Protein AF-A0A1I5H2Q0-F1 (afdb_monomer_lite)

pLDDT: mean 86.24, std 12.08, range [52.0, 98.06]

Secondary structure (DSSP, 8-state):
-EEE-HHHHHHHHHHHTS---SEEEE----S-B-TTSPBP---HHIIIIITTSS--TTSSHHHHHHHHHHSPTTSPPP-HHHHHHHHHHHEEE------TTTHHHHHHHHHHHH--TT--SSS---HHHHHHHHHHHTS--

Structure (mmCIF, N/CA/C/O backbone):
data_AF-A0A1I5H2Q0-F1
#
_entry.id   AF-A0A1I5H2Q0-F1
#
loop_
_atom_site.group_PDB
_atom_site.id
_atom_site.type_symbol
_atom_site.label_atom_id
_atom_site.label_alt_id
_atom_site.label_comp_id
_atom_site.label_asym_id
_atom_site.label_entity_id
_atom_site.label_seq_id
_atom_site.pdbx_PDB_ins_code
_atom_site.Cartn_x
_atom_site.Cartn_y
_atom_site.Cartn_z
_atom_site.occupancy
_atom_site.B_iso_or_equiv
_atom_site.auth_seq_id
_atom_site.auth_comp_id
_atom_site.auth_asym_id
_atom_site.auth_atom_id
_atom_site.pdbx_PDB_model_num
ATOM 1 N N . MET A 1 1 ? 7.645 -6.034 -3.060 1.00 90.19 1 MET A N 1
ATOM 2 C CA . MET A 1 1 ? 6.370 -6.655 -2.632 1.00 90.19 1 MET A CA 1
ATOM 3 C C . MET A 1 1 ? 6.266 -6.646 -1.111 1.00 90.19 1 MET A C 1
ATOM 5 O O . MET A 1 1 ? 7.302 -6.672 -0.449 1.00 90.19 1 MET A O 1
ATOM 9 N N . ARG A 1 2 ? 5.050 -6.582 -0.556 1.00 91.50 2 ARG A N 1
ATOM 10 C CA . ARG A 1 2 ? 4.756 -6.574 0.886 1.00 91.50 2 ARG A CA 1
ATOM 11 C C . ARG A 1 2 ? 3.823 -7.718 1.243 1.00 91.50 2 ARG A C 1
ATOM 13 O O . ARG A 1 2 ? 2.724 -7.797 0.704 1.00 91.50 2 ARG A O 1
ATOM 20 N N . TRP A 1 3 ? 4.264 -8.547 2.172 1.00 95.94 3 TRP A N 1
ATOM 21 C CA . TRP A 1 3 ? 3.541 -9.722 2.633 1.00 95.94 3 TRP A CA 1
ATOM 22 C C . TRP A 1 3 ? 3.113 -9.515 4.076 1.00 95.94 3 TRP A C 1
ATOM 24 O O . TRP A 1 3 ? 3.968 -9.183 4.890 1.00 95.94 3 TRP A O 1
ATOM 34 N N . ALA A 1 4 ? 1.828 -9.674 4.377 1.00 97.31 4 ALA A N 1
ATOM 35 C CA . ALA A 1 4 ? 1.314 -9.642 5.740 1.00 97.31 4 ALA A CA 1
ATOM 36 C C . ALA A 1 4 ? 1.216 -11.062 6.307 1.00 97.31 4 ALA A C 1
ATOM 38 O O . ALA A 1 4 ? 0.790 -11.983 5.603 1.00 97.31 4 ALA A O 1
ATOM 39 N N . ASP A 1 5 ? 1.591 -11.224 7.574 1.00 98.06 5 ASP A N 1
ATOM 40 C CA . ASP A 1 5 ? 1.273 -12.429 8.338 1.00 98.06 5 ASP A CA 1
ATOM 41 C C . ASP A 1 5 ? -0.218 -12.486 8.730 1.00 98.06 5 ASP A C 1
ATOM 43 O O . ASP A 1 5 ? -1.007 -11.589 8.419 1.00 98.06 5 ASP A O 1
ATOM 47 N N . ALA A 1 6 ? -0.626 -13.576 9.386 1.00 97.94 6 ALA A N 1
ATOM 48 C CA . ALA A 1 6 ? -2.019 -13.790 9.778 1.00 97.94 6 ALA A CA 1
ATOM 49 C C . ALA A 1 6 ? -2.538 -12.739 10.771 1.00 97.94 6 ALA A C 1
ATOM 51 O O . ALA A 1 6 ? -3.677 -12.296 10.637 1.00 97.94 6 ALA A O 1
ATOM 52 N N . ALA A 1 7 ? -1.707 -12.310 11.726 1.00 98.00 7 ALA A N 1
ATOM 53 C CA . ALA A 1 7 ? -2.083 -11.283 12.693 1.00 98.00 7 ALA A CA 1
ATOM 54 C C . ALA A 1 7 ? -2.262 -9.921 12.006 1.00 98.00 7 ALA A C 1
ATOM 56 O O . ALA A 1 7 ? -3.281 -9.263 12.187 1.00 98.00 7 ALA A O 1
ATOM 57 N N . GLY A 1 8 ? -1.342 -9.544 11.117 1.00 97.19 8 GLY A N 1
ATOM 58 C CA . GLY A 1 8 ? -1.451 -8.313 10.346 1.00 97.19 8 GLY A CA 1
ATOM 59 C C . GLY A 1 8 ? -2.659 -8.305 9.409 1.00 97.19 8 GLY A C 1
ATOM 60 O O . GLY A 1 8 ? -3.334 -7.287 9.270 1.00 97.19 8 GLY A O 1
ATOM 61 N N . ALA A 1 9 ? -2.979 -9.437 8.781 1.00 97.31 9 ALA A N 1
ATOM 62 C CA . ALA A 1 9 ? -4.194 -9.561 7.980 1.00 97.31 9 ALA A CA 1
ATOM 63 C C . ALA A 1 9 ? -5.473 -9.435 8.830 1.00 97.31 9 ALA A C 1
ATOM 65 O O . ALA A 1 9 ? -6.452 -8.840 8.371 1.00 97.31 9 ALA A O 1
ATOM 66 N N . ALA A 1 10 ? -5.462 -9.941 10.068 1.00 97.31 10 ALA A N 1
ATOM 67 C CA . ALA A 1 10 ? -6.568 -9.786 11.009 1.00 97.31 10 ALA A CA 1
ATOM 68 C C . ALA A 1 10 ? -6.749 -8.322 11.443 1.00 97.31 10 ALA A C 1
ATOM 70 O O . ALA A 1 10 ? -7.867 -7.813 11.368 1.00 97.31 10 ALA A O 1
ATOM 71 N N . ASP A 1 11 ? -5.667 -7.616 11.782 1.00 96.81 11 ASP A N 1
ATOM 72 C CA . ASP A 1 11 ? -5.708 -6.186 12.118 1.00 96.81 11 ASP A CA 1
ATOM 73 C C . ASP A 1 11 ? -6.267 -5.354 10.958 1.00 96.81 11 ASP A C 1
ATOM 75 O O . ASP A 1 11 ? -7.150 -4.514 11.139 1.00 96.81 11 ASP A O 1
ATOM 79 N N . LEU A 1 12 ? -5.797 -5.621 9.734 1.00 95.81 12 LEU A N 1
ATOM 80 C CA . LEU A 1 12 ? -6.299 -4.955 8.532 1.00 95.81 12 LEU A CA 1
ATOM 81 C C . LEU A 1 12 ? -7.773 -5.270 8.279 1.00 95.81 12 LEU A C 1
ATOM 83 O O . LEU A 1 12 ? -8.525 -4.385 7.872 1.00 95.81 12 LEU A O 1
ATOM 87 N N . THR A 1 13 ? -8.190 -6.512 8.529 1.00 95.19 13 THR A N 1
ATOM 88 C CA . THR A 1 13 ? -9.589 -6.933 8.406 1.00 95.19 13 THR A CA 1
ATOM 89 C C . THR A 1 13 ? -10.476 -6.177 9.386 1.00 95.19 13 THR A C 1
ATOM 91 O O . THR A 1 13 ? -11.500 -5.623 8.981 1.00 95.19 13 THR A O 1
ATOM 94 N N . ALA A 1 14 ? -10.072 -6.113 10.655 1.00 93.12 14 ALA A N 1
ATOM 95 C CA . ALA A 1 14 ? -10.792 -5.396 11.699 1.00 93.12 14 ALA A CA 1
ATOM 96 C C . ALA A 1 14 ? -10.885 -3.899 11.376 1.00 93.12 14 ALA A C 1
ATOM 98 O O . ALA A 1 14 ? -11.966 -3.313 11.426 1.00 93.12 14 ALA A O 1
ATOM 99 N N . GLY A 1 15 ? -9.768 -3.299 10.964 1.00 90.12 15 GLY A N 1
ATOM 100 C CA . GLY A 1 15 ? -9.704 -1.889 10.616 1.00 90.12 15 GLY A CA 1
ATOM 101 C C . GLY A 1 15 ? -10.555 -1.532 9.396 1.00 90.12 15 GLY A C 1
ATOM 102 O O . GLY A 1 15 ? -11.250 -0.517 9.422 1.00 90.12 15 GLY A O 1
ATOM 103 N N . LEU A 1 16 ? -10.580 -2.371 8.352 1.00 90.38 16 LEU A N 1
ATOM 104 C CA . LEU A 1 16 ? -11.317 -2.113 7.107 1.00 90.38 16 LEU A CA 1
ATOM 105 C C . LEU A 1 16 ? -12.790 -2.528 7.137 1.00 90.38 16 LEU A C 1
ATOM 107 O O . LEU A 1 16 ? -13.583 -1.943 6.397 1.00 90.38 16 LEU A O 1
ATOM 111 N N . GLY A 1 17 ? -13.158 -3.519 7.950 1.00 90.19 17 GLY A N 1
ATOM 112 C CA . GLY A 1 17 ? -14.471 -4.169 7.888 1.00 90.19 17 GLY A CA 1
ATOM 113 C C . GLY A 1 17 ? -14.645 -5.083 6.667 1.00 90.19 17 GLY A C 1
ATOM 114 O O . GLY A 1 17 ? -15.764 -5.436 6.311 1.00 90.19 17 GLY A O 1
ATOM 115 N N . HIS A 1 18 ? -13.547 -5.460 6.008 1.00 91.94 18 HIS A N 1
ATOM 116 C CA . HIS A 1 18 ? -13.518 -6.395 4.884 1.00 91.94 18 HIS A CA 1
ATOM 117 C C . HIS A 1 18 ? -12.484 -7.478 5.171 1.00 91.94 18 HIS A C 1
ATOM 119 O O . HIS A 1 18 ? -11.394 -7.165 5.639 1.00 91.94 18 HIS A O 1
ATOM 125 N N . ARG A 1 19 ? -12.794 -8.741 4.868 1.00 93.31 19 ARG A N 1
ATOM 126 C CA . ARG A 1 19 ? -11.868 -9.853 5.112 1.00 93.31 19 ARG A CA 1
ATOM 127 C C . ARG A 1 19 ? -10.657 -9.776 4.183 1.00 93.31 19 ARG A C 1
ATOM 129 O O . ARG A 1 19 ? -10.816 -9.798 2.965 1.00 93.31 19 ARG A O 1
ATOM 136 N N . LEU A 1 20 ? -9.462 -9.743 4.766 1.00 94.25 20 LEU A N 1
ATOM 137 C CA . LEU A 1 20 ? -8.185 -9.878 4.071 1.00 94.25 20 LEU A CA 1
ATOM 138 C C . LEU A 1 20 ? -7.512 -11.186 4.496 1.00 94.25 20 LEU A C 1
ATOM 140 O O . LEU A 1 20 ? -7.481 -11.532 5.676 1.00 94.25 20 LEU A O 1
ATOM 144 N N . ALA A 1 21 ? -6.971 -11.916 3.523 1.00 94.75 21 ALA A N 1
ATOM 145 C CA . ALA A 1 21 ? -6.136 -13.081 3.788 1.00 94.75 21 ALA A CA 1
ATOM 146 C C . ALA A 1 21 ? -4.688 -12.656 4.082 1.00 94.75 21 ALA A C 1
ATOM 148 O O . ALA A 1 21 ? -4.220 -11.625 3.595 1.00 94.75 21 ALA A O 1
ATOM 149 N N . ALA A 1 22 ? -3.972 -13.480 4.852 1.00 97.12 22 ALA A N 1
ATOM 150 C CA . ALA A 1 22 ? -2.519 -13.385 4.943 1.00 97.12 22 ALA A CA 1
ATOM 151 C C . ALA A 1 22 ? -1.891 -13.631 3.564 1.00 97.12 22 ALA A C 1
ATOM 153 O O . ALA A 1 22 ? -2.420 -14.411 2.770 1.00 97.12 22 ALA A O 1
ATOM 154 N N . GLY A 1 23 ? -0.755 -12.993 3.288 1.00 97.06 23 GLY A N 1
ATOM 155 C CA . GLY A 1 23 ? -0.086 -13.101 1.994 1.00 97.06 23 GLY A CA 1
ATOM 156 C C . GLY A 1 23 ? 0.307 -11.754 1.398 1.00 97.06 23 GLY A C 1
ATOM 157 O O . GLY A 1 23 ? 0.528 -10.777 2.116 1.00 97.06 23 GLY A O 1
ATOM 158 N N . LEU A 1 24 ? 0.430 -11.703 0.070 1.00 96.44 24 LEU A N 1
ATOM 159 C CA . LEU A 1 24 ? 0.794 -10.494 -0.663 1.00 96.44 24 LEU A CA 1
ATOM 160 C C . LEU A 1 24 ? -0.321 -9.445 -0.546 1.00 96.44 24 LEU A C 1
ATOM 162 O O . LEU A 1 24 ? -1.370 -9.573 -1.165 1.00 96.44 24 LEU A O 1
ATOM 166 N N . VAL A 1 25 ? -0.074 -8.381 0.218 1.00 95.88 25 VAL A N 1
ATOM 167 C CA . VAL A 1 25 ? -1.051 -7.299 0.426 1.00 95.88 25 VAL A CA 1
ATOM 168 C C . VAL A 1 25 ? -0.815 -6.097 -0.480 1.00 95.88 25 VAL A 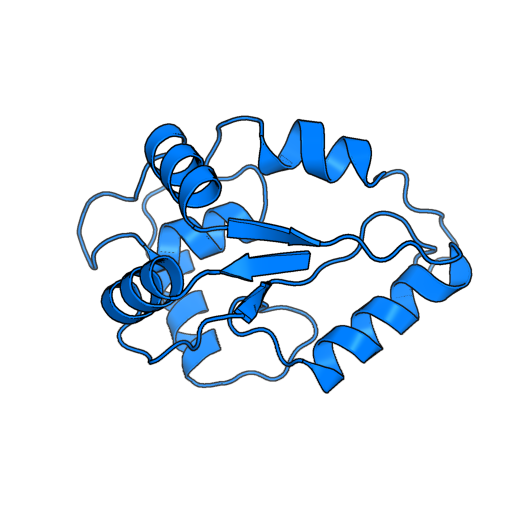C 1
ATOM 170 O O . VAL A 1 25 ? -1.750 -5.349 -0.751 1.00 95.88 25 VAL A O 1
ATOM 173 N N . TYR A 1 26 ? 0.426 -5.891 -0.929 1.00 94.00 26 TYR A N 1
ATOM 174 C CA . TYR A 1 26 ? 0.798 -4.768 -1.787 1.00 94.00 26 TYR A CA 1
ATOM 175 C C . TYR A 1 26 ? 1.999 -5.106 -2.676 1.00 94.00 26 TYR A C 1
ATOM 177 O O . TYR A 1 26 ? 3.025 -5.620 -2.202 1.00 94.00 26 TYR A O 1
ATOM 185 N N . ALA A 1 27 ? 1.919 -4.750 -3.951 1.00 92.25 27 ALA A N 1
ATOM 186 C CA . ALA A 1 27 ? 3.000 -4.862 -4.915 1.00 92.25 27 ALA A CA 1
ATOM 187 C C . ALA A 1 27 ? 3.365 -3.493 -5.501 1.00 92.25 27 ALA A C 1
ATOM 189 O O . ALA A 1 27 ? 2.652 -2.506 -5.399 1.00 92.25 27 ALA A O 1
ATOM 190 N N . GLY A 1 28 ? 4.564 -3.400 -6.059 1.00 86.44 28 GLY A N 1
ATOM 191 C CA . GLY A 1 28 ? 4.957 -2.184 -6.745 1.00 86.44 28 GLY A CA 1
ATOM 192 C C . GLY A 1 28 ? 6.391 -2.243 -7.226 1.00 86.44 28 GLY A C 1
ATOM 193 O O . GLY A 1 28 ? 7.257 -2.806 -6.549 1.00 86.44 28 GLY A O 1
ATOM 194 N N . ARG A 1 29 ? 6.666 -1.560 -8.333 1.00 86.25 29 ARG A N 1
ATOM 195 C CA . ARG A 1 29 ? 7.985 -1.535 -8.973 1.00 86.25 29 ARG A CA 1
ATOM 196 C C . ARG A 1 29 ? 8.906 -0.419 -8.503 1.00 86.25 29 ARG A C 1
ATOM 198 O O . ARG A 1 29 ? 8.478 0.698 -8.213 1.00 86.25 29 ARG A O 1
ATOM 205 N N . ALA A 1 30 ? 10.197 -0.703 -8.469 1.00 82.19 30 ALA A N 1
ATOM 206 C CA . ALA A 1 30 ? 11.233 0.318 -8.414 1.00 82.19 30 ALA A CA 1
ATOM 207 C C . ALA A 1 30 ? 12.023 0.258 -9.725 1.00 82.19 30 ALA A C 1
ATOM 209 O O . ALA A 1 30 ? 12.342 -0.829 -10.193 1.00 82.19 30 ALA A O 1
ATOM 210 N N . GLY A 1 31 ? 12.317 1.412 -10.318 1.00 83.00 31 GLY A N 1
ATOM 211 C CA . GLY A 1 31 ? 12.999 1.493 -11.607 1.00 83.00 31 GLY A CA 1
ATOM 212 C C . GLY A 1 31 ? 12.079 1.264 -12.813 1.00 83.00 31 GLY A C 1
ATOM 213 O O . GLY A 1 31 ? 10.878 1.561 -12.778 1.00 83.00 31 GLY A O 1
ATOM 214 N N . GLY A 1 32 ? 12.682 0.770 -13.894 1.00 84.75 32 GLY A N 1
ATOM 215 C CA . GLY A 1 32 ? 12.041 0.521 -15.185 1.00 84.75 32 GLY A CA 1
ATOM 216 C C . GLY A 1 32 ? 12.113 1.696 -16.163 1.00 84.75 32 GLY A C 1
ATOM 217 O O . GLY A 1 32 ? 12.443 2.828 -15.789 1.00 84.75 32 GLY A O 1
ATOM 218 N N . VAL A 1 33 ? 11.786 1.419 -17.424 1.00 83.44 33 VAL A N 1
ATOM 219 C CA . VAL A 1 33 ? 11.644 2.423 -18.491 1.00 83.44 33 VAL A CA 1
ATOM 220 C C . VAL A 1 33 ? 10.183 2.864 -18.571 1.00 83.44 33 VAL A C 1
ATOM 222 O O . VAL A 1 33 ? 9.281 2.036 -18.634 1.00 83.44 33 VAL A O 1
ATOM 225 N N . ARG A 1 34 ? 9.914 4.172 -18.514 1.00 77.69 34 ARG A N 1
ATOM 226 C CA . ARG A 1 34 ? 8.548 4.703 -18.668 1.00 77.69 34 ARG A CA 1
ATOM 227 C C . ARG A 1 34 ? 8.072 4.549 -20.120 1.00 77.69 34 ARG A C 1
ATOM 229 O O . ARG A 1 34 ? 8.914 4.479 -21.008 1.00 77.69 34 ARG A O 1
ATOM 236 N N . PRO A 1 35 ? 6.754 4.630 -20.390 1.00 72.56 35 PRO A N 1
ATOM 237 C CA . PRO A 1 35 ? 6.240 4.678 -21.763 1.00 72.56 35 PRO A CA 1
ATOM 238 C C . PRO A 1 35 ? 6.873 5.783 -22.623 1.00 72.56 35 PRO A C 1
ATOM 240 O O . PRO A 1 35 ? 6.984 5.641 -23.831 1.00 72.56 35 PRO A O 1
ATOM 243 N N . SER A 1 36 ? 7.353 6.864 -21.996 1.00 78.25 36 SER A N 1
ATOM 244 C CA . SER A 1 36 ? 8.092 7.946 -22.654 1.00 78.25 36 SER A CA 1
ATOM 245 C C . SER A 1 36 ? 9.551 7.612 -23.013 1.00 78.25 36 SER A C 1
ATOM 247 O O . SER A 1 36 ? 10.292 8.507 -23.401 1.00 78.25 36 SER A O 1
ATOM 249 N N . GLY A 1 37 ? 10.017 6.377 -22.797 1.00 78.31 37 GLY A N 1
ATOM 250 C CA . GLY A 1 37 ? 11.409 5.954 -23.013 1.00 78.31 37 GLY A CA 1
ATOM 251 C C . GLY A 1 37 ? 12.390 6.372 -21.909 1.00 78.31 37 GLY A C 1
ATOM 252 O O . GLY A 1 37 ? 13.535 5.924 -21.879 1.00 78.31 37 GLY A O 1
ATOM 253 N N . VAL A 1 38 ? 11.956 7.198 -20.952 1.00 80.19 38 VAL A N 1
ATOM 254 C CA . VAL A 1 38 ? 12.818 7.698 -19.873 1.00 80.19 38 VAL A CA 1
ATOM 255 C C . VAL A 1 38 ? 13.009 6.632 -18.793 1.00 80.19 38 VAL A C 1
ATOM 257 O O . VAL A 1 38 ? 12.039 6.133 -18.211 1.00 80.19 38 VAL A O 1
ATOM 260 N N . ARG A 1 39 ? 14.270 6.324 -18.467 1.00 79.56 39 ARG A N 1
ATOM 261 C CA . ARG A 1 39 ? 14.631 5.451 -17.340 1.00 79.56 39 ARG A CA 1
ATOM 262 C C . ARG A 1 39 ? 14.273 6.110 -16.009 1.00 79.56 39 ARG A C 1
ATOM 264 O O . ARG A 1 39 ? 14.583 7.272 -15.760 1.00 79.56 39 ARG A O 1
ATOM 271 N N . SER A 1 40 ? 13.623 5.357 -15.129 1.00 76.12 40 SER A N 1
ATOM 272 C CA . SER A 1 40 ? 13.321 5.813 -13.776 1.00 76.12 40 SER A CA 1
ATOM 273 C C . SER A 1 40 ? 14.594 5.899 -12.933 1.00 76.12 40 SER A C 1
ATOM 275 O O . SER A 1 40 ? 15.298 4.908 -12.772 1.00 76.12 40 SER A O 1
ATOM 277 N N . THR A 1 41 ? 14.824 7.052 -12.306 1.00 73.25 41 THR A N 1
ATOM 278 C CA . THR A 1 41 ? 15.894 7.264 -11.314 1.00 73.25 41 THR A CA 1
ATOM 279 C C . THR A 1 41 ? 15.587 6.636 -9.950 1.00 73.25 41 THR A C 1
ATOM 281 O O . THR A 1 41 ? 16.457 6.549 -9.089 1.00 73.25 41 THR A O 1
ATOM 284 N N . ASN A 1 42 ? 14.347 6.185 -9.731 1.00 67.06 42 ASN A N 1
ATOM 285 C CA . ASN A 1 42 ? 13.934 5.562 -8.479 1.00 67.06 42 ASN A CA 1
ATOM 286 C C . ASN A 1 42 ? 14.507 4.142 -8.374 1.00 67.06 42 ASN A C 1
ATOM 288 O O . ASN A 1 42 ? 14.034 3.241 -9.066 1.00 67.06 42 ASN A O 1
ATOM 292 N N . THR A 1 43 ? 15.513 3.944 -7.525 1.00 67.56 43 THR A N 1
ATOM 293 C CA . THR A 1 43 ? 16.133 2.638 -7.272 1.00 67.56 43 THR A CA 1
ATOM 294 C C . THR A 1 43 ? 15.396 1.878 -6.172 1.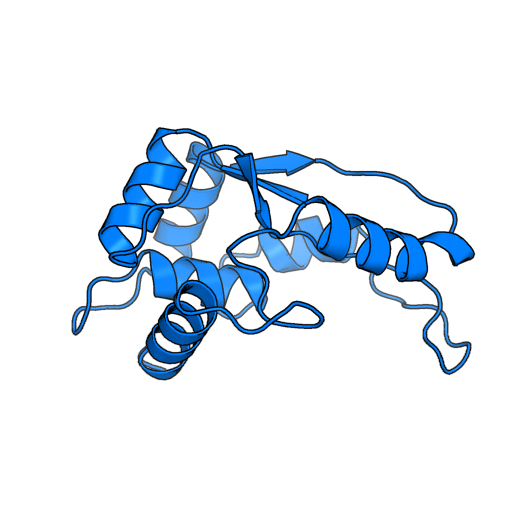00 67.56 43 THR A C 1
ATOM 296 O O . THR A 1 43 ? 14.714 2.464 -5.329 1.00 67.56 43 THR A O 1
ATOM 299 N N . LEU A 1 44 ? 15.550 0.550 -6.136 1.00 66.25 44 LEU A N 1
ATOM 300 C CA . LEU A 1 44 ? 15.001 -0.270 -5.051 1.00 66.25 44 LEU A CA 1
ATOM 301 C C . LEU A 1 44 ? 15.515 0.196 -3.681 1.00 66.25 44 LEU A C 1
ATOM 303 O O . LEU A 1 44 ? 14.731 0.299 -2.739 1.00 66.25 44 LEU A O 1
ATOM 307 N N . TRP A 1 45 ? 16.804 0.542 -3.593 1.00 63.16 45 TRP A N 1
ATOM 308 C CA . TRP A 1 45 ? 17.409 1.081 -2.377 1.00 63.16 45 TRP A CA 1
ATOM 309 C C . TRP A 1 45 ? 16.795 2.426 -1.977 1.00 63.16 45 TRP A C 1
ATOM 311 O O . TRP A 1 45 ? 16.358 2.565 -0.841 1.00 63.16 45 TRP A O 1
ATOM 321 N N . GLY A 1 46 ? 16.642 3.378 -2.907 1.00 62.38 46 GLY A N 1
ATOM 322 C CA . GLY A 1 46 ? 15.967 4.653 -2.625 1.00 62.38 46 GLY A CA 1
ATOM 323 C C . GLY A 1 46 ? 14.511 4.468 -2.173 1.00 62.38 46 GLY A C 1
ATOM 324 O O . GLY A 1 46 ? 14.013 5.158 -1.282 1.00 62.38 46 GLY A O 1
ATOM 325 N N . ARG A 1 47 ? 13.816 3.464 -2.714 1.00 66.56 47 ARG A N 1
ATOM 326 C CA . ARG A 1 47 ? 12.439 3.164 -2.311 1.00 66.56 47 ARG A CA 1
ATOM 327 C C . ARG A 1 47 ? 12.351 2.477 -0.945 1.00 66.56 47 ARG A C 1
ATOM 329 O O . ARG A 1 47 ? 11.453 2.784 -0.166 1.00 66.56 47 ARG A O 1
ATOM 336 N N . ILE A 1 48 ? 13.256 1.555 -0.627 1.00 64.75 48 ILE A N 1
ATOM 337 C CA . ILE A 1 48 ? 13.247 0.838 0.656 1.00 64.75 48 ILE A CA 1
ATOM 338 C C . ILE A 1 48 ? 13.833 1.711 1.773 1.00 64.75 48 ILE A C 1
ATOM 340 O O . ILE A 1 48 ? 13.142 1.964 2.763 1.00 64.75 48 ILE A O 1
ATOM 344 N N . ALA A 1 49 ? 15.062 2.198 1.601 1.00 57.78 49 ALA A N 1
ATOM 345 C CA . ALA A 1 49 ? 15.804 2.935 2.620 1.00 57.78 49 ALA A CA 1
ATOM 346 C C . ALA A 1 49 ? 15.174 4.300 2.914 1.00 57.78 49 ALA A C 1
ATOM 348 O O . ALA A 1 49 ? 15.040 4.681 4.073 1.00 57.78 49 ALA A O 1
ATOM 349 N N . THR A 1 50 ? 14.720 5.018 1.885 1.00 54.72 50 THR A N 1
ATOM 350 C CA . THR A 1 50 ? 14.233 6.393 2.050 1.00 54.72 50 THR A CA 1
ATOM 351 C C . THR A 1 50 ? 12.711 6.452 2.192 1.00 54.72 50 THR A C 1
ATOM 353 O O . THR A 1 50 ? 12.217 7.156 3.068 1.00 54.72 50 THR A O 1
ATOM 356 N N . MET A 1 51 ? 11.938 5.690 1.397 1.00 53.94 51 MET A N 1
ATOM 357 C CA . MET A 1 51 ? 10.469 5.845 1.372 1.00 53.94 51 MET A CA 1
ATOM 358 C C . MET A 1 51 ? 9.672 4.978 2.348 1.00 53.94 51 MET A C 1
ATOM 360 O O . MET A 1 51 ? 8.499 5.257 2.626 1.00 53.94 51 MET A O 1
ATOM 364 N N . HIS A 1 52 ? 10.275 3.910 2.858 1.00 56.00 52 HIS A N 1
ATOM 365 C CA . HIS A 1 52 ? 9.565 2.946 3.690 1.00 56.00 52 HIS A CA 1
ATOM 366 C C . HIS A 1 52 ? 10.058 2.889 5.133 1.00 56.00 52 HIS A C 1
ATOM 368 O O . HIS A 1 52 ? 9.230 2.653 6.014 1.00 56.00 52 HIS A O 1
ATOM 374 N N . LEU A 1 53 ? 11.342 3.170 5.361 1.00 55.94 53 LEU A N 1
ATOM 375 C CA . LEU A 1 53 ? 11.964 3.221 6.687 1.00 55.94 53 LEU A CA 1
ATOM 376 C C . LEU A 1 53 ? 12.068 4.655 7.256 1.00 55.94 53 LEU A C 1
ATOM 378 O O . LEU A 1 53 ? 12.266 4.819 8.452 1.00 55.94 53 LEU A O 1
ATOM 382 N N . GLY A 1 54 ? 11.834 5.700 6.446 1.00 52.66 54 GLY A N 1
ATOM 383 C CA . GLY A 1 54 ? 11.941 7.124 6.825 1.00 52.66 54 GLY A CA 1
ATOM 384 C C . GLY A 1 54 ? 10.827 7.711 7.719 1.00 52.66 54 GLY A C 1
ATOM 385 O O . GLY A 1 54 ? 10.562 8.911 7.667 1.00 52.66 54 GLY A O 1
ATOM 386 N N . GLY A 1 55 ? 10.125 6.894 8.511 1.00 52.00 55 GLY A N 1
ATOM 387 C CA . GLY A 1 55 ? 9.313 7.327 9.665 1.00 52.00 55 GLY A CA 1
ATOM 388 C C . GLY A 1 55 ? 7.998 8.097 9.428 1.00 52.00 55 GLY A C 1
ATOM 389 O O . GLY A 1 55 ? 7.145 8.100 10.309 1.00 52.00 55 GLY A O 1
ATOM 390 N N . ARG A 1 56 ? 7.742 8.725 8.271 1.00 55.38 56 ARG A N 1
ATOM 391 C CA . ARG A 1 56 ? 6.530 9.567 8.083 1.00 55.38 56 ARG A CA 1
ATOM 392 C C . ARG A 1 56 ? 5.364 8.834 7.406 1.00 55.38 56 ARG A C 1
ATOM 394 O O . ARG A 1 56 ? 5.535 8.114 6.424 1.00 55.38 56 ARG A O 1
ATOM 401 N N . ARG A 1 57 ? 4.130 9.066 7.874 1.00 52.78 57 ARG A N 1
ATOM 402 C CA . ARG A 1 57 ? 2.872 8.470 7.353 1.00 52.78 57 ARG A CA 1
ATOM 403 C C . ARG A 1 57 ? 2.623 8.724 5.855 1.00 52.78 57 ARG A C 1
ATOM 405 O O . ARG A 1 57 ? 2.161 7.840 5.142 1.00 52.78 57 ARG A O 1
ATOM 412 N N . ARG A 1 58 ? 2.946 9.923 5.360 1.00 56.53 58 ARG A N 1
ATOM 413 C CA . ARG A 1 58 ? 2.683 10.369 3.970 1.00 56.53 58 ARG A CA 1
ATOM 414 C C . ARG A 1 58 ? 3.792 10.045 2.970 1.00 56.53 58 ARG A C 1
ATOM 416 O O . ARG A 1 58 ? 3.702 10.411 1.807 1.00 56.53 58 ARG A O 1
ATOM 423 N N . PHE A 1 59 ? 4.852 9.378 3.412 1.00 61.97 59 PHE A N 1
ATOM 424 C CA . PHE A 1 59 ? 6.070 9.246 2.614 1.00 61.97 59 PHE A CA 1
ATOM 425 C C . PHE A 1 59 ? 5.921 8.289 1.416 1.00 61.97 59 PHE A C 1
ATOM 427 O O . PHE A 1 59 ? 6.721 8.307 0.487 1.00 61.97 59 PHE A O 1
ATOM 434 N N . SER A 1 60 ? 4.872 7.460 1.406 1.00 72.94 60 SER A N 1
ATOM 435 C CA . SER A 1 60 ? 4.466 6.699 0.224 1.00 72.94 60 SER A CA 1
ATOM 436 C C . SER A 1 60 ? 2.959 6.472 0.214 1.00 72.94 60 SER A C 1
ATOM 438 O O . SER A 1 60 ? 2.332 6.351 1.267 1.00 72.94 60 SER A O 1
ATOM 440 N N . THR A 1 61 ? 2.389 6.321 -0.985 1.00 80.56 61 THR A N 1
ATOM 441 C CA . THR A 1 61 ? 0.986 5.919 -1.179 1.00 80.56 61 THR A CA 1
ATOM 442 C C . THR A 1 61 ? 0.643 4.660 -0.383 1.00 80.56 61 THR A C 1
ATOM 444 O O . THR A 1 61 ? -0.454 4.562 0.163 1.00 80.56 61 THR A O 1
ATOM 447 N N . PHE A 1 62 ? 1.595 3.732 -0.265 1.00 87.56 62 PHE A N 1
ATOM 448 C CA . PHE A 1 62 ? 1.450 2.531 0.548 1.00 87.56 62 PHE A CA 1
ATOM 449 C C . PHE A 1 62 ? 1.278 2.855 2.038 1.00 87.56 62 PHE A C 1
ATOM 451 O O . PHE A 1 62 ? 0.299 2.420 2.627 1.00 87.56 62 PHE A O 1
ATOM 458 N N . ARG A 1 63 ? 2.158 3.673 2.639 1.00 89.44 63 ARG A N 1
ATOM 459 C CA . ARG A 1 63 ? 2.053 4.045 4.066 1.00 89.44 63 ARG A CA 1
ATOM 460 C C . ARG A 1 63 ? 0.759 4.801 4.375 1.00 89.44 63 ARG A C 1
ATOM 462 O O . ARG A 1 63 ? 0.126 4.524 5.386 1.00 89.44 63 ARG A O 1
ATOM 469 N N . THR A 1 64 ? 0.320 5.689 3.481 1.00 89.31 64 THR A N 1
ATOM 470 C CA . THR A 1 64 ? -0.984 6.360 3.616 1.00 89.31 64 THR A CA 1
ATOM 471 C C . THR A 1 64 ? -2.140 5.368 3.554 1.00 89.31 64 THR A C 1
ATOM 473 O O . THR A 1 64 ? -3.060 5.455 4.358 1.00 89.31 64 THR A O 1
ATOM 476 N N . THR A 1 65 ? -2.089 4.416 2.621 1.00 92.31 65 THR A N 1
ATOM 477 C CA . THR A 1 65 ? -3.115 3.373 2.496 1.00 92.31 65 THR A CA 1
ATOM 478 C C . THR A 1 65 ? -3.155 2.507 3.746 1.00 92.31 65 THR A C 1
ATOM 480 O O . THR A 1 65 ? -4.217 2.326 4.323 1.00 92.31 65 THR A O 1
ATOM 483 N N . LEU A 1 66 ? -1.996 2.050 4.213 1.00 93.75 66 LEU A N 1
ATOM 484 C CA . LEU A 1 66 ? -1.879 1.191 5.380 1.00 93.75 66 LEU A CA 1
ATOM 485 C C . LEU A 1 66 ? -2.365 1.885 6.659 1.00 93.75 66 LEU A C 1
ATOM 487 O O . LEU A 1 66 ? -3.175 1.321 7.384 1.00 93.75 66 LEU A O 1
ATOM 491 N N . SER A 1 67 ? -1.954 3.136 6.887 1.00 93.19 67 SER A N 1
ATOM 492 C CA . SER A 1 67 ? -2.461 3.941 8.004 1.00 93.19 67 SER A CA 1
ATOM 493 C C . SER A 1 67 ? -3.980 4.114 7.931 1.00 93.19 67 SER A C 1
ATOM 495 O O . SER A 1 67 ? -4.649 3.935 8.941 1.00 93.19 67 SER A O 1
ATOM 497 N N . ALA A 1 68 ? -4.552 4.367 6.748 1.00 92.38 68 ALA A N 1
ATOM 498 C CA . ALA A 1 68 ? -6.005 4.470 6.582 1.00 92.38 68 ALA A CA 1
ATOM 499 C C . ALA A 1 68 ? -6.744 3.164 6.914 1.00 92.38 68 ALA A C 1
ATOM 501 O O . ALA A 1 68 ? -7.867 3.207 7.409 1.00 92.38 68 ALA A O 1
ATOM 502 N N . CYS A 1 69 ? -6.126 2.017 6.619 1.00 94.06 69 CYS A N 1
ATOM 503 C CA . CYS A 1 69 ? -6.694 0.702 6.907 1.00 94.06 69 CYS A CA 1
ATOM 504 C C . CYS A 1 69 ? -6.653 0.383 8.404 1.00 94.06 69 CYS A C 1
ATOM 506 O O . CYS A 1 69 ? -7.604 -0.193 8.909 1.00 94.06 69 CYS A O 1
ATOM 508 N N . LEU A 1 70 ? -5.570 0.754 9.091 1.00 94.69 70 LEU A N 1
ATOM 509 C CA . LEU A 1 70 ? -5.356 0.456 10.512 1.00 94.69 70 LEU A CA 1
ATOM 510 C C . LEU A 1 70 ? -5.998 1.485 11.452 1.00 94.69 70 LEU A C 1
ATOM 512 O O . LEU A 1 70 ? -6.209 1.195 12.623 1.00 94.69 70 LEU A O 1
ATOM 516 N N . SER A 1 71 ? -6.303 2.686 10.957 1.00 92.81 71 SER A N 1
ATOM 517 C CA . SER A 1 71 ? -6.904 3.731 11.786 1.00 92.81 71 SER A CA 1
ATOM 518 C C . SER A 1 71 ? -8.381 3.437 12.078 1.00 92.81 71 SER A C 1
ATOM 520 O O . SER A 1 71 ? -9.128 3.061 11.162 1.00 92.81 71 SER A O 1
ATOM 522 N N . PRO A 1 72 ? -8.838 3.661 13.322 1.00 87.38 72 PRO A N 1
ATOM 523 C CA . PRO A 1 72 ? -10.247 3.537 13.673 1.00 87.38 72 PRO A CA 1
ATOM 524 C C . PRO A 1 72 ? -11.106 4.549 12.899 1.00 87.38 72 PRO A C 1
ATOM 526 O O . PRO A 1 72 ? -10.672 5.661 12.591 1.00 87.38 72 PRO A O 1
ATOM 529 N N . VAL A 1 73 ? -12.354 4.181 12.591 1.00 82.19 73 VAL A N 1
ATOM 530 C CA . VAL A 1 73 ? -13.312 5.104 11.956 1.00 82.19 73 VAL A CA 1
ATOM 531 C C . VAL A 1 73 ? -13.614 6.253 12.913 1.00 82.19 73 VAL A C 1
ATOM 533 O O . VAL A 1 73 ? -14.043 6.013 14.036 1.00 82.19 73 VAL A O 1
ATOM 536 N N . GLY A 1 74 ? -13.409 7.496 12.468 1.00 79.06 74 GLY A N 1
ATOM 537 C CA . GLY A 1 74 ? -13.706 8.69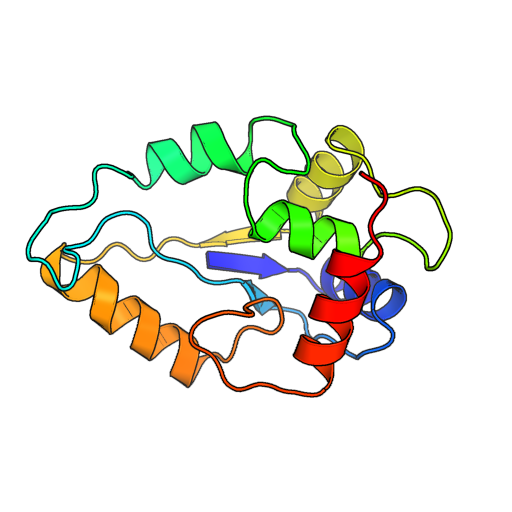2 13.265 1.00 79.06 74 GLY A CA 1
ATOM 538 C C . GLY A 1 74 ? -12.750 8.941 14.438 1.00 79.06 74 GLY A C 1
ATOM 539 O O . GLY A 1 74 ? -12.954 9.896 15.182 1.00 79.06 74 GLY A O 1
ATOM 540 N N . GLY A 1 75 ? -11.717 8.111 14.603 1.00 81.44 75 GLY A N 1
ATOM 541 C CA . GLY A 1 75 ? -10.686 8.283 15.623 1.00 81.44 75 GLY A CA 1
ATOM 542 C C . GLY A 1 75 ? -9.395 8.901 15.073 1.00 81.44 75 GLY A C 1
ATOM 543 O O . GLY A 1 75 ? -9.304 9.227 13.883 1.00 81.44 75 GLY A O 1
ATOM 544 N N . PRO A 1 76 ? -8.375 9.073 15.932 1.00 84.56 76 PRO A N 1
ATOM 545 C CA . PRO A 1 76 ? -7.081 9.579 15.503 1.00 84.56 76 PRO A CA 1
ATOM 546 C C . PRO A 1 76 ? -6.426 8.615 14.511 1.00 84.56 76 PRO A C 1
ATOM 548 O O . PRO A 1 76 ? -6.521 7.393 14.630 1.00 84.56 76 PRO A O 1
ATOM 551 N N . ALA A 1 77 ? -5.746 9.183 13.518 1.00 88.06 77 ALA A N 1
ATOM 552 C CA . ALA A 1 77 ? -4.990 8.393 12.562 1.00 88.06 77 ALA A CA 1
ATOM 553 C C . ALA A 1 77 ? -3.757 7.776 13.231 1.00 88.06 77 ALA A C 1
ATOM 555 O O . ALA A 1 77 ? -3.008 8.498 13.890 1.00 88.06 77 ALA A O 1
ATOM 556 N N . VAL A 1 78 ? -3.500 6.493 12.957 1.00 90.50 78 VAL A N 1
ATOM 557 C CA . VAL A 1 78 ? -2.255 5.808 13.338 1.00 90.50 78 VAL A CA 1
ATOM 558 C C . VAL A 1 78 ? -1.071 6.635 12.847 1.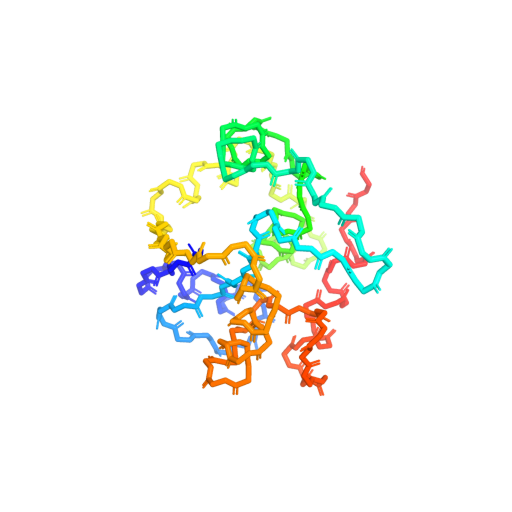00 90.50 78 VAL A C 1
ATOM 560 O O . VAL A 1 78 ? -0.969 6.959 11.650 1.00 90.50 78 VAL A O 1
ATOM 563 N N . ASP A 1 79 ? -0.194 7.004 13.775 1.00 86.88 79 ASP A N 1
ATOM 564 C CA . ASP A 1 79 ? 0.915 7.904 13.497 1.00 86.88 79 ASP A CA 1
ATOM 565 C C . ASP A 1 79 ? 2.072 7.208 12.754 1.00 86.88 79 ASP A C 1
ATOM 567 O O . ASP A 1 79 ? 2.022 6.037 12.373 1.00 86.88 79 ASP A O 1
ATOM 571 N N . GLY A 1 80 ? 3.129 7.965 12.456 1.00 86.00 80 GLY A N 1
ATOM 572 C CA . GLY A 1 80 ? 4.268 7.444 11.704 1.00 86.00 80 GLY A CA 1
ATOM 573 C C . GLY A 1 80 ? 5.088 6.382 12.446 1.00 86.00 80 GLY A C 1
ATOM 574 O O . GLY A 1 80 ? 5.587 5.453 11.797 1.00 86.00 80 GLY A O 1
ATOM 575 N N . ALA A 1 81 ? 5.237 6.512 13.765 1.00 88.31 81 ALA A N 1
ATOM 576 C CA . ALA A 1 81 ? 6.054 5.627 14.589 1.00 88.31 81 ALA A CA 1
ATOM 577 C C . ALA A 1 81 ? 5.316 4.313 14.852 1.00 88.31 81 ALA A C 1
ATOM 579 O O . ALA A 1 81 ? 5.867 3.239 14.595 1.00 88.31 81 ALA A O 1
ATOM 580 N N . GLU A 1 82 ? 4.044 4.399 15.237 1.00 91.31 82 GLU A N 1
ATOM 581 C CA . GLU A 1 82 ? 3.164 3.254 15.441 1.00 91.31 82 GLU A CA 1
ATOM 582 C C . GLU A 1 82 ? 3.027 2.429 14.156 1.00 91.31 82 GLU A C 1
ATOM 584 O O . GLU A 1 82 ? 3.267 1.219 14.165 1.00 91.31 82 GLU A O 1
ATOM 589 N N . LEU A 1 83 ? 2.770 3.091 13.018 1.00 92.62 83 LEU A N 1
ATOM 590 C CA . LEU A 1 83 ? 2.699 2.429 11.713 1.00 92.62 83 LEU A CA 1
ATOM 591 C C . LEU A 1 83 ? 3.995 1.688 11.380 1.00 92.62 83 LEU A C 1
ATOM 593 O O . LEU A 1 83 ? 3.967 0.586 10.838 1.00 92.62 83 LEU A O 1
ATOM 597 N N . THR A 1 84 ? 5.143 2.292 11.683 1.00 90.06 84 THR A N 1
ATOM 598 C CA . THR A 1 84 ? 6.447 1.674 11.416 1.00 90.06 84 THR A CA 1
ATOM 599 C C . THR A 1 84 ? 6.645 0.440 12.291 1.00 90.06 84 THR A C 1
ATOM 601 O O . THR A 1 84 ? 7.007 -0.611 11.766 1.00 90.06 84 THR A O 1
ATOM 604 N N . GLY A 1 85 ? 6.324 0.523 13.584 1.00 93.31 85 GLY A N 1
ATOM 605 C CA . GLY A 1 85 ? 6.352 -0.626 14.491 1.00 93.31 85 GLY A CA 1
ATOM 606 C C . GLY A 1 85 ? 5.451 -1.767 14.017 1.00 93.31 85 GLY A C 1
ATOM 607 O O . GLY A 1 85 ? 5.893 -2.915 13.960 1.00 93.31 85 GLY A O 1
ATOM 608 N N . TRP A 1 86 ? 4.223 -1.454 13.593 1.00 95.69 86 TRP A N 1
ATOM 609 C CA . TRP A 1 86 ? 3.302 -2.438 13.020 1.00 95.69 86 TRP A CA 1
ATOM 610 C C . TRP A 1 86 ? 3.878 -3.087 11.755 1.00 95.69 86 TRP A C 1
ATOM 612 O O . TRP A 1 86 ? 3.901 -4.311 11.639 1.00 95.69 86 TRP A O 1
ATOM 622 N N . MET A 1 87 ? 4.428 -2.284 10.837 1.00 94.31 87 MET A N 1
ATOM 623 C CA . MET A 1 87 ? 5.052 -2.787 9.610 1.00 94.31 87 MET A CA 1
ATOM 624 C C . MET A 1 87 ? 6.223 -3.735 9.900 1.00 94.31 87 MET A C 1
ATOM 626 O O . MET A 1 87 ? 6.357 -4.739 9.210 1.00 94.31 87 MET A O 1
ATOM 630 N N . HIS A 1 88 ? 7.065 -3.441 10.894 1.00 92.94 88 HIS A N 1
ATOM 631 C CA . HIS A 1 88 ? 8.186 -4.314 11.262 1.00 92.94 88 HIS A CA 1
ATOM 632 C C . HIS A 1 88 ? 7.728 -5.652 11.841 1.00 92.94 88 HIS A C 1
ATOM 634 O O . HIS A 1 88 ? 8.335 -6.681 11.544 1.00 92.94 88 HIS A O 1
ATOM 640 N N . ARG A 1 89 ? 6.659 -5.648 12.643 1.00 97.06 89 ARG A N 1
ATOM 641 C CA . ARG A 1 89 ? 6.102 -6.877 13.214 1.00 97.06 89 ARG A CA 1
ATOM 642 C C . ARG A 1 89 ? 5.461 -7.741 12.132 1.00 97.06 89 ARG A C 1
ATOM 644 O O . ARG A 1 89 ? 5.885 -8.881 11.938 1.00 97.06 89 ARG A O 1
ATOM 651 N N . HIS A 1 90 ? 4.529 -7.160 11.380 1.00 97.88 90 HIS A N 1
ATOM 652 C CA . HIS A 1 90 ? 3.570 -7.922 10.580 1.00 97.88 90 HIS A CA 1
ATOM 653 C C . HIS A 1 90 ? 3.886 -8.012 9.094 1.00 97.88 90 HIS A C 1
ATOM 655 O O . HIS A 1 90 ? 3.286 -8.830 8.396 1.00 97.88 90 HIS A O 1
ATOM 661 N N . LEU A 1 91 ? 4.805 -7.184 8.579 1.00 95.56 91 LEU A N 1
ATOM 662 C CA . LEU A 1 91 ? 5.170 -7.235 7.170 1.00 95.56 91 LEU A CA 1
ATOM 663 C C . LEU A 1 91 ? 6.508 -7.928 6.939 1.00 95.56 91 LEU A C 1
ATOM 665 O O . LEU A 1 91 ? 7.487 -7.764 7.670 1.00 95.56 91 LEU A O 1
ATOM 669 N N . ARG A 1 92 ? 6.570 -8.649 5.826 1.00 93.56 92 ARG A N 1
ATOM 670 C CA . ARG A 1 92 ? 7.802 -9.096 5.184 1.00 93.56 92 ARG A CA 1
ATOM 671 C C . ARG A 1 92 ? 7.924 -8.449 3.812 1.00 93.56 92 ARG A C 1
ATOM 673 O O . ARG A 1 92 ? 6.931 -8.115 3.158 1.00 93.56 92 ARG A O 1
ATOM 680 N N . VAL A 1 93 ? 9.161 -8.213 3.392 1.00 88.81 93 VAL A N 1
ATOM 681 C CA . VAL A 1 93 ? 9.470 -7.613 2.093 1.00 88.81 93 VAL A CA 1
ATOM 682 C C . VAL A 1 93 ? 10.059 -8.694 1.207 1.00 88.81 93 VAL A C 1
ATOM 684 O O . VAL A 1 93 ? 11.068 -9.290 1.558 1.00 88.81 93 VAL A O 1
ATOM 687 N N . ALA A 1 94 ? 9.435 -8.911 0.053 1.00 89.75 94 ALA A N 1
ATOM 688 C CA . ALA A 1 94 ? 9.986 -9.749 -1.004 1.00 89.75 94 ALA A CA 1
ATOM 689 C C . ALA A 1 94 ? 10.378 -8.873 -2.197 1.00 89.75 94 ALA A C 1
ATOM 691 O O . ALA A 1 94 ? 9.676 -7.908 -2.541 1.00 89.75 94 ALA A O 1
ATOM 692 N N . VAL A 1 95 ? 11.499 -9.214 -2.823 1.00 89.69 95 VAL A N 1
ATOM 693 C CA . VAL A 1 95 ? 12.065 -8.518 -3.979 1.00 89.69 95 VAL A CA 1
ATOM 694 C C . VAL A 1 95 ? 12.220 -9.529 -5.104 1.00 89.69 95 VAL A C 1
ATOM 696 O O . VAL A 1 95 ? 12.775 -10.599 -4.889 1.00 89.69 95 VAL A O 1
ATOM 699 N N . LEU A 1 96 ? 11.739 -9.165 -6.290 1.00 89.19 96 LEU A N 1
ATOM 700 C CA . LEU A 1 96 ? 11.983 -9.899 -7.525 1.00 89.19 96 LEU A CA 1
ATOM 701 C C . LEU A 1 96 ? 12.838 -9.000 -8.428 1.00 89.19 96 LEU A C 1
ATOM 703 O O . LEU A 1 96 ? 12.330 -7.967 -8.874 1.00 89.19 96 LEU A O 1
ATOM 707 N N . PRO A 1 97 ? 14.130 -9.307 -8.628 1.00 89.44 97 PRO A N 1
ATOM 708 C CA . PRO A 1 97 ? 14.958 -8.566 -9.568 1.00 89.44 97 PRO A CA 1
ATOM 709 C C . PRO A 1 97 ? 14.535 -8.904 -11.000 1.00 89.44 97 PRO A C 1
ATOM 711 O O . PRO A 1 97 ? 14.297 -10.065 -11.320 1.00 89.44 97 PRO A O 1
ATOM 714 N N . LEU A 1 98 ? 14.449 -7.884 -11.849 1.00 90.00 98 LEU A N 1
ATOM 715 C CA . LEU A 1 98 ? 14.103 -8.002 -13.264 1.00 90.00 98 LEU A CA 1
ATOM 716 C C . LEU A 1 98 ? 15.040 -7.114 -14.085 1.00 90.00 98 LEU A C 1
ATOM 718 O O . LEU A 1 98 ? 15.544 -6.107 -13.570 1.00 90.00 98 LEU A O 1
ATOM 722 N N . ALA A 1 99 ? 15.242 -7.465 -15.357 1.00 90.19 99 ALA A N 1
ATOM 723 C CA . ALA A 1 99 ? 15.870 -6.561 -16.311 1.00 90.19 99 ALA A CA 1
ATOM 724 C C . ALA A 1 99 ? 15.022 -5.285 -16.450 1.00 90.19 99 ALA A C 1
ATOM 726 O O . ALA A 1 99 ? 13.817 -5.288 -16.193 1.00 90.19 99 ALA A O 1
ATOM 727 N N . VAL A 1 100 ? 15.642 -4.155 -16.797 1.00 86.56 100 VAL A N 1
ATOM 728 C CA . VAL A 1 100 ? 14.987 -2.835 -16.717 1.00 86.56 100 VAL A CA 1
ATOM 729 C C . VAL A 1 100 ? 13.790 -2.710 -17.671 1.00 86.56 100 VAL A C 1
ATOM 731 O O . VAL A 1 100 ? 12.819 -2.016 -17.360 1.00 86.56 100 VAL A O 1
ATOM 734 N N . GLU A 1 101 ? 13.862 -3.400 -18.800 1.00 89.31 101 GLU A N 1
ATOM 735 C CA . GLU A 1 101 ? 12.829 -3.588 -19.813 1.00 89.31 101 GLU A CA 1
ATOM 736 C C . GLU A 1 101 ? 11.624 -4.374 -19.277 1.00 89.31 101 GLU A C 1
ATOM 738 O O . GLU A 1 101 ? 10.485 -4.043 -19.603 1.00 89.31 101 GLU A O 1
ATOM 743 N N . ASP A 1 102 ? 11.857 -5.312 -18.359 1.00 91.69 102 ASP A N 1
ATOM 744 C CA . ASP A 1 102 ? 10.832 -6.206 -17.818 1.00 91.69 102 ASP A CA 1
ATOM 745 C C . ASP A 1 102 ? 10.132 -5.643 -16.577 1.00 91.69 102 ASP A C 1
ATOM 747 O O . ASP A 1 102 ? 9.077 -6.128 -16.174 1.00 91.69 102 ASP A O 1
ATOM 751 N N . VAL A 1 103 ? 10.676 -4.595 -15.950 1.00 89.75 103 VAL A N 1
ATOM 752 C CA . VAL A 1 103 ? 10.139 -4.051 -14.690 1.00 89.75 103 VAL A CA 1
ATOM 753 C C . VAL A 1 103 ? 8.689 -3.564 -14.825 1.00 89.75 103 VAL A C 1
ATOM 755 O O . VAL A 1 103 ? 7.884 -3.768 -13.917 1.00 89.75 103 VAL A O 1
ATOM 758 N N . VAL A 1 104 ? 8.352 -2.877 -15.921 1.00 88.56 104 VAL A N 1
ATOM 759 C CA . VAL A 1 104 ? 6.991 -2.362 -16.158 1.00 88.56 104 VAL A CA 1
ATOM 760 C C . VAL A 1 104 ? 6.010 -3.474 -16.548 1.00 88.56 104 VAL A C 1
ATOM 762 O O . VAL A 1 104 ? 4.990 -3.592 -15.865 1.00 88.56 104 VAL A O 1
ATOM 765 N N . PRO A 1 105 ? 6.272 -4.306 -17.578 1.00 91.44 105 PRO A N 1
ATOM 766 C CA . PRO A 1 105 ? 5.363 -5.403 -17.912 1.00 91.44 105 PRO A CA 1
ATOM 767 C C . PRO A 1 105 ? 5.249 -6.427 -16.773 1.00 91.44 105 PRO A C 1
ATOM 769 O O . PRO A 1 105 ? 4.153 -6.913 -16.498 1.00 91.44 105 PRO A O 1
ATOM 772 N N . GLY A 1 106 ? 6.338 -6.688 -16.043 1.00 92.25 106 GLY A N 1
ATOM 773 C CA . GLY A 1 106 ? 6.349 -7.582 -14.887 1.00 92.25 106 GLY A CA 1
ATOM 774 C C . GLY A 1 106 ? 5.480 -7.093 -13.725 1.00 92.25 106 GLY A C 1
ATOM 775 O O . GLY A 1 106 ? 4.826 -7.906 -13.075 1.00 92.25 106 GLY A O 1
ATOM 776 N N . GLU A 1 107 ? 5.407 -5.778 -13.477 1.00 91.25 107 GLU A N 1
ATOM 777 C CA . GLU A 1 107 ? 4.470 -5.213 -12.492 1.00 91.25 107 GLU A CA 1
ATOM 778 C C . GLU A 1 107 ? 3.018 -5.453 -12.909 1.00 91.25 107 GLU A C 1
ATOM 780 O O . GLU A 1 107 ? 2.238 -5.959 -12.106 1.00 91.25 107 GLU A O 1
ATOM 785 N N . GLY A 1 108 ? 2.667 -5.135 -14.159 1.00 91.81 108 GLY A N 1
ATOM 786 C CA . GLY A 1 108 ? 1.309 -5.335 -14.669 1.00 91.81 108 GLY A CA 1
ATOM 787 C C . GLY A 1 108 ? 0.876 -6.801 -14.606 1.00 91.81 108 GLY A C 1
ATOM 788 O O . GLY A 1 108 ? -0.218 -7.104 -14.131 1.00 91.81 108 GLY A O 1
ATOM 789 N N . TRP A 1 109 ? 1.763 -7.716 -15.003 1.00 93.56 109 TRP A N 1
ATOM 790 C CA . TRP A 1 109 ? 1.519 -9.155 -14.914 1.00 93.56 109 TRP A CA 1
ATOM 791 C C . TRP A 1 109 ? 1.320 -9.624 -13.466 1.00 93.56 109 TRP A C 1
ATOM 793 O O . TRP A 1 109 ? 0.348 -10.320 -13.175 1.00 93.56 109 TRP A O 1
ATOM 803 N N . LEU A 1 110 ? 2.183 -9.194 -12.537 1.00 93.69 110 LEU A N 1
ATOM 804 C CA . LEU A 1 110 ? 2.063 -9.543 -11.119 1.00 93.69 110 LEU A CA 1
ATOM 805 C C . LEU A 1 110 ? 0.754 -9.024 -10.509 1.00 93.69 110 LEU A C 1
ATOM 807 O O . LEU A 1 110 ? 0.109 -9.745 -9.751 1.00 93.69 110 LEU A O 1
ATOM 811 N N . LEU A 1 111 ? 0.366 -7.786 -10.826 1.00 94.38 111 LEU A N 1
ATOM 812 C CA . LEU A 1 111 ? -0.885 -7.196 -10.347 1.00 94.38 111 LEU A CA 1
ATOM 813 C C . LEU A 1 111 ? -2.106 -7.953 -10.880 1.00 94.38 111 LEU A C 1
ATOM 815 O O . LEU A 1 111 ? -3.030 -8.207 -10.113 1.00 94.38 111 LEU A O 1
ATOM 819 N N . GLY A 1 112 ? -2.093 -8.350 -12.156 1.00 93.31 112 GLY A N 1
ATOM 820 C CA . GLY A 1 112 ? -3.173 -9.133 -12.760 1.00 93.31 112 GLY A CA 1
ATOM 821 C C . GLY A 1 112 ? -3.289 -10.551 -12.197 1.00 93.31 112 GLY A C 1
ATOM 822 O O . GLY A 1 112 ? -4.398 -11.042 -12.012 1.00 93.31 112 GLY A O 1
ATOM 823 N N . LEU A 1 113 ? -2.159 -11.200 -11.897 1.00 93.88 113 LEU A N 1
ATOM 824 C CA . LEU A 1 113 ? -2.140 -12.563 -11.365 1.00 93.88 113 LEU A CA 1
ATOM 825 C C . LEU A 1 113 ? -2.491 -12.622 -9.875 1.00 93.88 113 LEU A C 1
ATOM 827 O O . LEU A 1 113 ? -3.244 -13.494 -9.451 1.00 93.88 113 LEU A O 1
ATOM 831 N N . ALA A 1 114 ? -1.895 -11.740 -9.071 1.00 93.62 114 ALA A N 1
ATOM 832 C CA . ALA A 1 114 ? -1.953 -11.841 -7.616 1.00 93.62 114 ALA A CA 1
ATOM 833 C C . ALA A 1 114 ? -3.022 -10.948 -6.970 1.00 93.62 114 ALA A C 1
ATOM 835 O O . ALA A 1 114 ? -3.278 -11.105 -5.779 1.00 93.62 114 ALA A O 1
ATOM 836 N N . ASP A 1 115 ? -3.597 -10.004 -7.725 1.00 94.50 115 ASP A N 1
ATOM 837 C CA . ASP A 1 115 ? -4.652 -9.068 -7.306 1.00 94.50 115 ASP A CA 1
ATOM 838 C C . ASP A 1 115 ? -4.488 -8.530 -5.865 1.00 94.50 115 ASP A C 1
ATOM 840 O O . ASP A 1 115 ? -5.397 -8.653 -5.040 1.00 94.50 115 ASP A O 1
ATOM 844 N N . PRO A 1 116 ? -3.328 -7.937 -5.510 1.00 95.00 116 PRO A N 1
ATOM 845 C CA . PRO A 1 116 ? -3.057 -7.542 -4.134 1.00 95.00 116 PRO A CA 1
ATOM 846 C C . PRO A 1 116 ? -4.127 -6.564 -3.602 1.00 95.00 116 PRO A C 1
ATOM 848 O O . PRO A 1 116 ? -4.460 -5.567 -4.260 1.00 95.00 116 PRO A O 1
ATOM 851 N N . PRO A 1 117 ? -4.672 -6.806 -2.396 1.00 95.12 117 PRO A N 1
ATOM 852 C CA . PRO A 1 117 ? -5.866 -6.124 -1.899 1.00 95.12 117 PRO A CA 1
ATOM 853 C C . PRO A 1 117 ? -5.676 -4.629 -1.617 1.00 95.12 117 PRO A C 1
ATOM 855 O O . PRO A 1 117 ? -6.652 -3.879 -1.660 1.00 95.12 117 PRO A O 1
ATOM 858 N N . LEU A 1 118 ? -4.451 -4.178 -1.313 1.00 94.88 118 LEU A N 1
ATOM 859 C CA . LEU A 1 118 ? -4.177 -2.776 -0.967 1.00 94.88 118 LEU A CA 1
ATOM 860 C C . LEU A 1 118 ? -3.692 -1.933 -2.153 1.00 94.88 118 LEU A C 1
ATOM 862 O O . LEU A 1 118 ? -3.517 -0.718 -2.008 1.00 94.88 118 LEU A O 1
ATOM 866 N N . ASP A 1 119 ? -3.482 -2.536 -3.322 1.00 94.06 119 ASP A N 1
ATOM 867 C CA . ASP A 1 119 ? -3.221 -1.793 -4.550 1.00 94.06 119 ASP A CA 1
ATOM 868 C C . ASP A 1 119 ? -4.510 -1.138 -5.058 1.00 94.06 119 ASP A C 1
ATOM 870 O O . ASP A 1 119 ? -5.571 -1.759 -5.109 1.00 94.06 119 ASP A O 1
ATOM 874 N N . LEU A 1 120 ? -4.425 0.154 -5.395 1.00 92.50 120 LEU A N 1
ATOM 875 C CA . LEU A 1 120 ? -5.569 0.969 -5.845 1.00 92.50 120 LEU A CA 1
ATOM 876 C C . LEU A 1 120 ? -5.394 1.539 -7.257 1.00 92.50 120 LEU A C 1
ATOM 878 O O . LEU A 1 120 ? -6.325 2.139 -7.790 1.00 92.50 120 LEU A O 1
ATOM 882 N N . ARG A 1 121 ? -4.189 1.440 -7.825 1.00 88.44 121 ARG A N 1
ATOM 883 C CA . ARG A 1 121 ? -3.862 1.929 -9.169 1.00 88.44 121 ARG A CA 1
ATOM 884 C C . ARG A 1 121 ? -3.559 0.736 -10.054 1.00 88.44 121 ARG A C 1
ATOM 886 O O . ARG A 1 121 ? -3.023 -0.244 -9.552 1.00 88.44 121 ARG A O 1
ATOM 893 N N . ASP A 1 122 ? -3.905 0.855 -11.331 1.00 87.31 122 ASP A N 1
ATOM 894 C CA . ASP A 1 122 ? -3.608 -0.152 -12.356 1.00 87.31 122 ASP A CA 1
ATOM 895 C C . ASP A 1 122 ? -4.204 -1.545 -12.046 1.00 87.31 122 ASP A C 1
ATOM 897 O O . ASP A 1 122 ? -3.727 -2.567 -12.526 1.00 87.31 122 ASP A O 1
ATOM 901 N N . VAL A 1 123 ? -5.281 -1.572 -11.249 1.00 92.56 123 VAL A N 1
ATOM 902 C CA . VAL A 1 123 ? -6.038 -2.767 -10.847 1.00 92.56 123 VAL A CA 1
ATOM 903 C C . VAL A 1 123 ? -7.543 -2.496 -10.901 1.00 92.56 123 VAL A C 1
ATOM 905 O O . VAL A 1 123 ? -7.989 -1.345 -10.831 1.00 92.56 123 VAL A O 1
ATOM 908 N N . ALA A 1 124 ? -8.349 -3.556 -11.001 1.00 92.38 124 ALA A N 1
ATOM 909 C CA . ALA A 1 124 ? -9.805 -3.452 -11.075 1.00 92.38 124 ALA A CA 1
ATOM 910 C C . ALA A 1 124 ? -10.411 -2.816 -9.809 1.00 92.38 124 ALA A C 1
ATOM 912 O O . ALA A 1 124 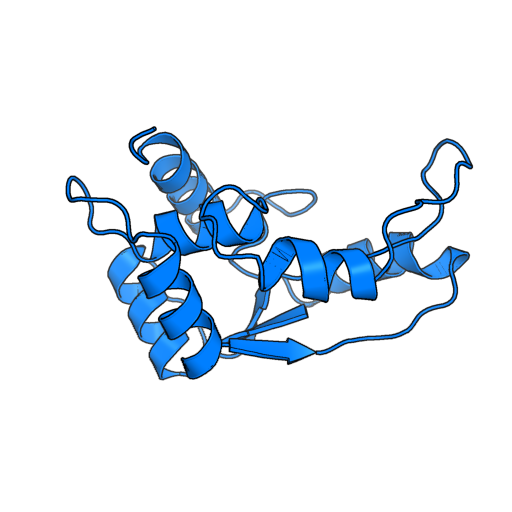? -9.990 -3.098 -8.684 1.00 92.38 124 ALA A O 1
ATOM 913 N N . ARG A 1 125 ? -11.446 -1.982 -9.971 1.00 93.38 125 ARG A N 1
ATOM 914 C CA . ARG A 1 125 ? -12.150 -1.347 -8.844 1.00 93.38 125 ARG A CA 1
ATOM 915 C C . ARG A 1 125 ? -13.120 -2.334 -8.192 1.00 93.38 125 ARG A C 1
ATOM 917 O O . ARG A 1 125 ? -14.184 -2.599 -8.735 1.00 93.38 125 ARG A O 1
ATOM 924 N N . THR A 1 126 ? -12.774 -2.811 -7.000 1.00 94.38 126 THR A N 1
ATOM 925 C CA . THR A 1 126 ? -13.610 -3.697 -6.170 1.00 94.38 126 THR A CA 1
ATOM 926 C C . THR A 1 126 ? -14.245 -2.940 -5.000 1.00 94.38 126 THR A C 1
ATOM 928 O O . THR A 1 126 ? -13.847 -1.813 -4.690 1.00 94.38 126 THR A O 1
ATOM 931 N N . ASP A 1 127 ? -15.212 -3.547 -4.308 1.00 95.00 127 ASP A N 1
ATOM 932 C CA . ASP A 1 127 ? -15.812 -2.955 -3.101 1.00 95.00 127 ASP A CA 1
ATOM 933 C C . ASP A 1 127 ? -14.798 -2.701 -1.993 1.00 95.00 127 ASP A C 1
ATOM 935 O O . ASP A 1 127 ? -14.808 -1.623 -1.394 1.00 95.00 127 ASP A O 1
ATOM 939 N N . LEU A 1 128 ? -13.861 -3.633 -1.806 1.00 94.62 128 LEU A N 1
ATOM 940 C CA . LEU A 1 128 ? -12.723 -3.467 -0.909 1.00 94.62 128 LEU A CA 1
ATOM 941 C C . LEU A 1 128 ? -11.917 -2.210 -1.263 1.00 94.62 128 LEU A C 1
ATOM 943 O O . LEU A 1 128 ? -11.703 -1.341 -0.420 1.00 94.62 128 LEU A O 1
ATOM 947 N N . ARG A 1 129 ? -11.515 -2.058 -2.529 1.00 95.62 129 ARG A N 1
ATOM 948 C CA . ARG A 1 129 ? -10.719 -0.904 -2.976 1.00 95.62 129 ARG A CA 1
ATOM 949 C C . ARG A 1 129 ? -11.495 0.405 -2.868 1.00 95.62 129 ARG A C 1
ATOM 951 O O . ARG A 1 129 ? -10.919 1.421 -2.486 1.00 95.62 129 ARG A O 1
ATOM 958 N N . ARG A 1 130 ? -12.811 0.386 -3.117 1.00 95.25 130 ARG A N 1
ATOM 959 C CA . ARG A 1 130 ? -13.698 1.532 -2.857 1.00 95.25 130 ARG A CA 1
ATOM 960 C C . ARG A 1 130 ? -13.711 1.901 -1.372 1.00 95.25 130 ARG A C 1
ATOM 962 O O . ARG A 1 130 ? -13.620 3.086 -1.052 1.00 95.25 130 ARG A O 1
ATOM 969 N N . ALA A 1 131 ? -13.788 0.921 -0.473 1.00 93.81 131 ALA A N 1
ATOM 970 C CA . ALA A 1 131 ? -13.726 1.152 0.968 1.00 93.81 131 ALA A CA 1
ATOM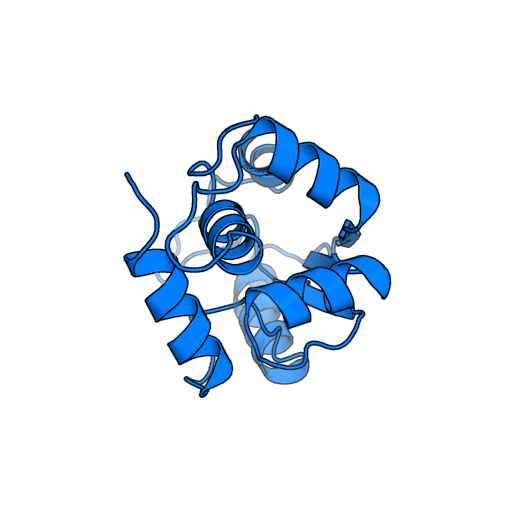 971 C C . ALA A 1 131 ? -12.377 1.744 1.394 1.00 93.81 131 ALA A C 1
ATOM 973 O O . ALA A 1 131 ? -12.354 2.755 2.095 1.00 93.81 131 ALA A O 1
ATOM 974 N N . ILE A 1 132 ? -11.265 1.202 0.894 1.00 94.88 132 ILE A N 1
ATOM 975 C CA . ILE A 1 132 ? -9.919 1.728 1.154 1.00 94.88 132 ILE A CA 1
ATOM 976 C C . ILE A 1 132 ? -9.789 3.175 0.656 1.00 94.88 132 ILE A C 1
ATOM 978 O O . ILE A 1 132 ? -9.286 4.032 1.383 1.00 94.88 132 ILE A O 1
ATOM 982 N N . SER A 1 133 ? -10.265 3.485 -0.556 1.00 94.25 133 SER A N 1
ATOM 983 C CA . SER A 1 133 ? -10.267 4.860 -1.073 1.00 94.25 133 SER A CA 1
ATOM 984 C C . SER A 1 133 ? -11.041 5.812 -0.159 1.00 94.25 133 SER A C 1
ATOM 986 O O . SER A 1 133 ? -10.522 6.878 0.160 1.00 94.25 133 SER A O 1
ATOM 988 N N . ARG A 1 134 ? -12.228 5.416 0.329 1.00 92.75 134 ARG A N 1
ATOM 989 C CA . ARG A 1 134 ? -13.006 6.218 1.292 1.00 92.75 134 ARG A CA 1
ATOM 990 C C . ARG A 1 134 ? -12.241 6.448 2.595 1.00 92.75 134 ARG A C 1
ATOM 992 O O . ARG A 1 134 ? -12.160 7.583 3.052 1.00 92.75 134 ARG A O 1
ATOM 999 N N . ARG A 1 135 ? -11.627 5.401 3.158 1.00 91.38 135 ARG A N 1
ATOM 1000 C CA . ARG A 1 135 ? -10.802 5.504 4.376 1.00 91.38 135 ARG A CA 1
ATOM 1001 C C . ARG A 1 135 ? -9.645 6.477 4.196 1.00 91.38 135 ARG A C 1
ATOM 1003 O O . ARG A 1 135 ? -9.402 7.307 5.062 1.00 91.38 135 ARG A O 1
ATOM 1010 N N . ARG A 1 136 ? -8.957 6.414 3.054 1.00 90.75 136 ARG A N 1
ATOM 1011 C CA . ARG A 1 136 ? -7.850 7.327 2.742 1.00 90.75 136 ARG A CA 1
ATOM 1012 C C . ARG A 1 136 ? -8.296 8.780 2.646 1.00 90.75 136 ARG A C 1
ATOM 1014 O O . ARG A 1 136 ? -7.566 9.644 3.114 1.00 90.75 136 ARG A O 1
ATOM 1021 N N . SER A 1 137 ? -9.454 9.044 2.045 1.00 89.62 137 SER A N 1
ATOM 1022 C CA . SER A 1 137 ? -10.010 10.398 1.940 1.00 89.62 137 SER A CA 1
ATOM 1023 C C . SER A 1 137 ? -10.472 10.962 3.284 1.00 89.62 137 SER A C 1
ATOM 1025 O O . SER A 1 137 ? -10.464 12.174 3.452 1.00 89.62 137 SER A O 1
ATOM 1027 N N . ALA A 1 138 ? -10.849 10.100 4.229 1.00 87.50 138 ALA A N 1
ATOM 1028 C CA . ALA A 1 138 ? -11.290 10.489 5.567 1.00 87.50 138 ALA A CA 1
ATOM 1029 C C . ALA A 1 138 ? -10.141 10.678 6.576 1.00 87.50 138 ALA A C 1
ATOM 1031 O O . ALA A 1 138 ? -10.395 11.069 7.713 1.00 87.50 138 ALA A O 1
ATOM 1032 N N . LEU A 1 139 ? -8.887 10.385 6.201 1.00 82.38 139 LEU A N 1
ATOM 1033 C CA . LEU A 1 139 ? -7.754 10.566 7.106 1.00 82.38 139 LEU A CA 1
ATOM 1034 C C . LEU A 1 139 ? -7.538 12.060 7.411 1.00 82.38 139 LEU A C 1
ATOM 1036 O O . LEU A 1 139 ? -7.367 12.840 6.470 1.00 82.38 139 LEU A O 1
ATOM 1040 N N . PRO A 1 140 ? -7.453 12.460 8.694 1.00 73.50 140 PRO A N 1
ATOM 1041 C CA . PRO A 1 140 ? -7.118 13.829 9.059 1.00 73.50 140 PRO A CA 1
ATOM 1042 C C . PRO A 1 140 ? -5.740 14.225 8.513 1.00 73.50 140 PRO A C 1
ATOM 1044 O O . PRO A 1 140 ? -4.811 13.398 8.435 1.00 73.50 140 PRO A O 1
ATOM 1047 N N . VAL A 1 141 ? -5.640 15.493 8.091 1.00 61.00 141 VAL A N 1
ATOM 1048 C CA . VAL A 1 141 ? -4.461 16.043 7.411 1.00 61.00 141 VAL A CA 1
ATOM 1049 C C . VAL A 1 141 ? -3.269 16.042 8.365 1.00 61.00 141 VAL A C 1
ATOM 1051 O O . VAL A 1 141 ? -3.356 16.686 9.420 1.00 61.00 141 VAL A O 1
#

Organism: NCBI:txid1861

Sequence (141 aa):
MRWADAAGAADLTAGLGHRLAAGLVYAGRAGGVRPSGVRSTNTLWGRIATMHLGGRRRFSTFRTTLSACLSPVGGPAVDGAELTGWMHRHLRVAVLPLAVEDVVPGEGWLLGLADPPLDLRDVARTDLRRAISRRRSALPV

Radius of gyration: 15.1 Å; chains: 1; bounding box: 33×30×39 Å

Foldseek 3Di:
DKWFDQVLQVLLCVLLVHHDDTTFQDDDFFWAQDPVRDTHPGHPCCCPVPQQQVQAQVSDPLSLLSQLSNDHVVDATQGSVNSNVSCVVTIDDDDDDDDRNCRVVVRLVCCVVVVRQSDQPSHDDDPSSVSSVVSSVPHDD